Protein AF-A0A3P6P5M2-F1 (afdb_monomer)

Radius of gyration: 40.42 Å; Cα contacts (8 Å, |Δi|>4): 11; chains: 1; bounding box: 74×30×105 Å

Solvent-accessible surface area (backbone atoms only — not comparable to full-atom values): 8238 Å² total; per-residue (Å²): 134,90,78,70,54,73,68,55,48,56,56,60,32,68,82,35,61,68,60,42,52,50,52,52,52,51,52,51,53,51,32,50,75,68,72,70,53,69,88,82,59,78,77,87,68,77,50,72,65,59,51,49,51,52,49,51,53,51,51,51,53,53,50,56,51,50,56,54,49,50,56,64,76,46,72,49,69,66,57,57,50,51,50,54,51,49,54,52,53,49,52,54,50,51,54,53,51,52,53,49,50,53,51,49,52,56,49,49,60,71,65,57,63,88,72,75,88,73,90,77,72,94,77,88,80,79,88,75,89,78,78,87,134

Organism: Anisakis simplex (NCBI:txid6269)

Structure (mmCIF, N/CA/C/O backbone):
data_AF-A0A3P6P5M2-F1
#
_entry.id   AF-A0A3P6P5M2-F1
#
loop_
_atom_site.group_PDB
_atom_site.id
_atom_site.type_symbol
_atom_site.label_atom_id
_atom_site.label_alt_id
_atom_site.label_comp_id
_atom_site.label_asym_id
_atom_site.label_entity_id
_atom_site.label_seq_id
_atom_site.pdbx_PDB_ins_code
_atom_site.Cartn_x
_atom_site.Cartn_y
_atom_site.Cartn_z
_atom_site.occupancy
_atom_site.B_iso_or_equiv
_atom_site.auth_seq_id
_atom_site.auth_comp_id
_atom_site.auth_asym_id
_atom_site.auth_atom_id
_atom_site.pdbx_PDB_model_num
ATOM 1 N N . MET A 1 1 ? 38.020 -8.405 -30.432 1.00 51.94 1 MET A N 1
ATOM 2 C CA . MET A 1 1 ? 36.994 -7.345 -30.515 1.00 51.94 1 MET A CA 1
ATOM 3 C C . MET A 1 1 ? 35.652 -8.055 -30.515 1.00 51.94 1 MET A C 1
ATOM 5 O O . MET A 1 1 ? 35.415 -8.836 -31.427 1.00 51.94 1 MET A O 1
ATOM 9 N N . PHE A 1 2 ? 34.853 -7.924 -29.456 1.00 57.53 2 PHE A N 1
ATOM 10 C CA . PHE A 1 2 ? 33.538 -8.568 -29.399 1.00 57.53 2 PHE A CA 1
ATOM 11 C C . PHE A 1 2 ? 32.552 -7.664 -30.134 1.00 57.53 2 PHE A C 1
ATOM 13 O O . PHE A 1 2 ? 32.250 -6.570 -29.666 1.00 57.53 2 PHE A O 1
ATOM 20 N N . VAL A 1 3 ? 32.136 -8.077 -31.327 1.00 72.38 3 VAL A N 1
ATOM 21 C CA . VAL A 1 3 ? 31.134 -7.358 -32.115 1.00 72.38 3 VAL A CA 1
ATOM 22 C C . VAL A 1 3 ? 29.795 -8.013 -31.810 1.00 72.38 3 VAL A C 1
ATOM 24 O O . VAL A 1 3 ? 29.586 -9.175 -32.145 1.00 72.38 3 VAL A O 1
ATOM 27 N N . LEU A 1 4 ? 28.914 -7.287 -31.127 1.00 71.06 4 LEU A N 1
ATOM 28 C CA . LEU A 1 4 ? 27.523 -7.696 -30.969 1.00 71.06 4 LEU A CA 1
ATOM 29 C C . LEU A 1 4 ? 26.812 -7.519 -32.312 1.00 71.06 4 LEU A C 1
ATOM 31 O O . LEU A 1 4 ? 27.029 -6.524 -33.009 1.00 71.06 4 LEU A O 1
ATOM 35 N N . ASN A 1 5 ? 25.946 -8.463 -32.672 1.00 84.94 5 ASN A N 1
ATOM 36 C CA . ASN A 1 5 ? 25.021 -8.262 -33.781 1.00 84.94 5 ASN A CA 1
ATOM 37 C C . ASN A 1 5 ? 24.118 -7.051 -33.467 1.00 84.94 5 ASN A C 1
ATOM 39 O O . ASN A 1 5 ? 23.831 -6.770 -32.304 1.00 84.94 5 ASN A O 1
ATOM 43 N N . LYS A 1 6 ? 23.636 -6.341 -34.494 1.00 84.06 6 LYS A N 1
ATOM 44 C CA . LYS A 1 6 ? 22.732 -5.184 -34.365 1.00 84.06 6 LYS A CA 1
ATOM 45 C C . LYS A 1 6 ? 21.583 -5.467 -33.389 1.00 84.06 6 LYS A C 1
ATOM 47 O O . LYS A 1 6 ? 21.285 -4.635 -32.539 1.00 84.06 6 LYS A O 1
ATOM 52 N N . ASN A 1 7 ? 20.963 -6.641 -33.490 1.00 84.94 7 ASN A N 1
ATOM 53 C CA . ASN A 1 7 ? 19.837 -7.028 -32.635 1.00 84.94 7 ASN A CA 1
ATOM 54 C C . ASN A 1 7 ? 20.254 -7.255 -31.173 1.00 84.94 7 ASN A C 1
ATOM 56 O O . ASN A 1 7 ? 19.530 -6.857 -30.260 1.00 84.94 7 ASN A O 1
ATOM 60 N N . ASP A 1 8 ? 21.434 -7.832 -30.951 1.00 87.75 8 ASP A N 1
ATOM 61 C CA . ASP A 1 8 ? 21.968 -8.087 -29.610 1.00 87.75 8 ASP A CA 1
ATOM 62 C C . ASP A 1 8 ? 22.365 -6.774 -28.924 1.00 87.75 8 ASP A C 1
ATOM 64 O O . ASP A 1 8 ? 22.101 -6.587 -27.738 1.00 87.75 8 ASP A O 1
ATOM 68 N N . LEU A 1 9 ? 22.909 -5.818 -29.687 1.00 87.81 9 LEU A N 1
ATOM 69 C CA . LEU A 1 9 ? 23.186 -4.463 -29.209 1.00 87.81 9 LEU A CA 1
ATOM 70 C C . LEU A 1 9 ? 21.900 -3.757 -28.761 1.00 87.81 9 LEU A C 1
ATOM 72 O O . LEU A 1 9 ? 21.846 -3.217 -27.659 1.00 87.81 9 LEU A O 1
ATOM 76 N N . TRP A 1 10 ? 20.851 -3.772 -29.590 1.00 85.81 10 TRP A N 1
ATOM 77 C CA . TRP A 1 10 ? 19.573 -3.151 -29.228 1.00 85.81 10 TRP A CA 1
ATOM 78 C C . TRP A 1 10 ? 18.905 -3.828 -28.035 1.00 85.81 10 TRP A C 1
ATOM 80 O O . TRP A 1 10 ? 18.274 -3.139 -27.238 1.00 85.81 10 TRP A O 1
ATOM 90 N N . SER A 1 11 ? 19.071 -5.143 -27.894 1.00 84.25 11 SER A N 1
ATOM 91 C CA . SER A 1 11 ? 18.557 -5.897 -26.750 1.00 84.25 11 SER A CA 1
ATOM 92 C C . SER A 1 11 ? 19.288 -5.523 -25.460 1.00 84.25 11 SER A C 1
ATOM 94 O O . SER A 1 11 ? 18.630 -5.198 -24.478 1.00 84.25 11 SER A O 1
ATOM 96 N N . ALA A 1 12 ? 20.622 -5.447 -25.479 1.00 87.31 12 ALA A N 1
ATOM 97 C CA . ALA A 1 12 ? 21.410 -4.998 -24.329 1.00 87.31 12 ALA A CA 1
ATOM 98 C C . ALA A 1 12 ? 21.099 -3.540 -23.936 1.00 87.31 12 ALA A C 1
ATOM 100 O O . ALA A 1 12 ? 21.050 -3.194 -22.760 1.00 87.31 12 ALA A O 1
ATOM 101 N N . LEU A 1 13 ? 20.829 -2.671 -24.915 1.00 86.31 13 LEU A N 1
ATOM 102 C CA . LEU A 1 13 ? 20.473 -1.270 -24.669 1.00 86.31 13 LEU A CA 1
ATOM 103 C C . LEU A 1 13 ? 19.063 -1.069 -24.092 1.00 86.31 13 LEU A C 1
ATOM 105 O O . LEU A 1 13 ? 18.775 0.038 -23.634 1.00 86.31 13 LEU A O 1
ATOM 109 N N . LYS A 1 14 ? 18.192 -2.094 -24.072 1.00 85.12 14 LYS A N 1
ATOM 110 C CA . LYS A 1 14 ? 16.908 -2.022 -23.346 1.00 85.12 14 LYS A CA 1
ATOM 111 C C . LYS A 1 14 ? 17.120 -1.876 -21.837 1.00 85.12 14 LYS A C 1
ATOM 113 O O . LYS A 1 14 ? 16.347 -1.186 -21.183 1.00 85.12 14 LYS A O 1
ATOM 118 N N . GLU A 1 15 ? 18.187 -2.466 -21.301 1.00 86.88 15 GLU A N 1
ATOM 119 C CA . GLU A 1 15 ? 18.525 -2.413 -19.872 1.00 86.88 15 GLU A CA 1
ATOM 120 C C . GLU A 1 15 ? 19.214 -1.095 -19.469 1.00 86.88 15 GLU A C 1
ATOM 122 O O . GLU A 1 15 ? 19.255 -0.745 -18.291 1.00 86.88 15 GLU A O 1
ATOM 127 N N . TYR A 1 16 ? 19.712 -0.325 -20.446 1.00 89.81 16 TYR A N 1
ATOM 128 C CA . TYR A 1 16 ? 20.457 0.921 -20.233 1.00 89.81 16 TYR A CA 1
ATOM 129 C C . TYR A 1 16 ? 19.894 2.066 -21.095 1.00 89.81 16 TYR A C 1
ATOM 131 O O . TYR A 1 16 ? 20.507 2.462 -22.095 1.00 89.81 16 TYR A O 1
ATOM 139 N N . PRO A 1 17 ? 18.742 2.650 -20.716 1.00 83.12 17 PRO A N 1
ATOM 140 C CA . PRO A 1 17 ? 18.050 3.653 -21.527 1.00 83.12 17 PRO A CA 1
ATOM 141 C C . PRO A 1 17 ? 18.885 4.918 -21.768 1.00 83.12 17 PRO A C 1
ATOM 143 O O . PRO A 1 17 ? 18.791 5.526 -22.834 1.00 83.12 17 PRO A O 1
ATOM 146 N N . ASP A 1 18 ? 19.744 5.307 -20.827 1.00 85.75 18 ASP A N 1
ATOM 147 C CA . ASP A 1 18 ? 20.599 6.487 -20.993 1.00 85.75 18 ASP A CA 1
ATOM 148 C C . ASP A 1 18 ? 21.765 6.234 -21.957 1.00 85.75 18 ASP A C 1
ATOM 150 O O . ASP A 1 18 ? 22.092 7.097 -22.774 1.00 85.75 18 ASP A O 1
ATOM 154 N N . ALA A 1 19 ? 22.326 5.020 -21.956 1.00 91.31 19 ALA A N 1
ATOM 155 C CA . ALA A 1 19 ? 23.311 4.608 -22.955 1.00 91.31 19 ALA A CA 1
ATOM 156 C C . ALA A 1 19 ? 22.684 4.546 -24.358 1.00 91.31 19 ALA A C 1
ATOM 158 O O . ALA A 1 19 ? 23.303 4.979 -25.332 1.00 91.31 19 ALA A O 1
ATOM 159 N N . ARG A 1 20 ? 21.427 4.088 -24.459 1.00 86.94 20 ARG A N 1
ATOM 160 C CA . ARG A 1 20 ? 20.647 4.080 -25.707 1.00 86.94 20 ARG A CA 1
ATOM 161 C C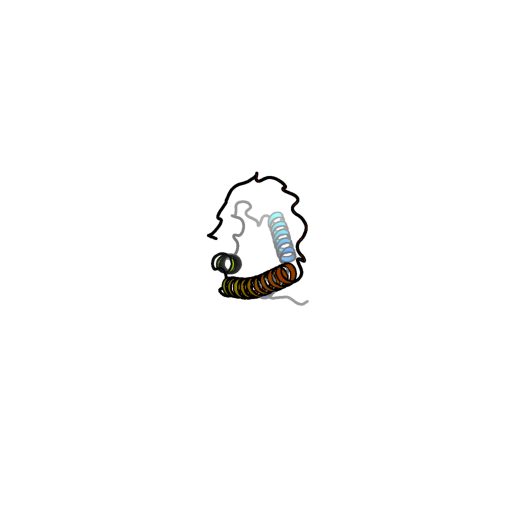 . ARG A 1 20 ? 20.479 5.492 -26.270 1.00 86.94 20 ARG A C 1
ATOM 163 O O . ARG A 1 20 ? 20.777 5.720 -27.442 1.00 86.94 20 ARG A O 1
ATOM 170 N N . LYS A 1 21 ? 20.070 6.452 -25.431 1.00 86.12 21 LYS A N 1
ATOM 171 C CA . LYS A 1 21 ? 19.937 7.870 -25.813 1.00 86.12 21 LYS A CA 1
ATOM 172 C C . LYS A 1 21 ? 21.262 8.451 -26.299 1.00 86.12 21 LYS A C 1
ATOM 174 O O . LYS A 1 21 ? 21.295 9.113 -27.334 1.00 86.12 21 LYS A O 1
ATOM 179 N N . LEU A 1 22 ? 22.354 8.186 -25.579 1.00 90.12 22 LEU A N 1
ATOM 180 C CA . LEU A 1 22 ? 23.677 8.695 -25.936 1.00 90.12 22 LEU A CA 1
ATOM 181 C C . LEU A 1 22 ? 24.169 8.126 -27.274 1.00 90.12 22 LEU A C 1
ATOM 183 O O . LEU A 1 22 ? 24.705 8.872 -28.093 1.00 90.12 22 LEU A O 1
ATOM 187 N N . LEU A 1 23 ? 23.953 6.830 -27.516 1.00 90.12 23 LEU A N 1
ATOM 188 C CA . LEU A 1 23 ? 24.309 6.178 -28.774 1.00 90.12 23 LEU A CA 1
ATOM 189 C C . LEU A 1 23 ? 23.544 6.784 -29.957 1.00 90.12 23 LEU A C 1
ATOM 191 O O . LEU A 1 23 ? 24.156 7.118 -30.970 1.00 90.12 23 LEU A O 1
ATOM 195 N N . ILE A 1 24 ? 22.229 6.976 -29.815 1.00 87.12 24 ILE A N 1
ATOM 196 C CA . ILE A 1 24 ? 21.391 7.603 -30.848 1.00 87.12 24 ILE A CA 1
ATOM 197 C C . ILE A 1 24 ? 21.842 9.047 -31.097 1.00 87.12 24 ILE A C 1
ATOM 199 O O . ILE A 1 24 ? 22.007 9.448 -32.247 1.00 87.12 24 ILE A O 1
ATOM 203 N N . ALA A 1 25 ? 22.110 9.820 -30.040 1.00 88.00 25 ALA A N 1
ATOM 204 C CA . ALA A 1 25 ? 22.586 11.196 -30.160 1.00 88.00 25 ALA A CA 1
ATOM 205 C C . ALA A 1 25 ? 23.929 11.281 -30.903 1.00 88.00 25 ALA A C 1
ATOM 207 O O . ALA A 1 25 ? 24.095 12.122 -31.786 1.00 88.00 25 ALA A O 1
ATOM 208 N N . LYS A 1 26 ? 24.869 10.380 -30.593 1.00 90.38 26 LYS A N 1
ATOM 209 C CA . LYS A 1 26 ? 26.166 10.300 -31.278 1.00 90.38 26 LYS A CA 1
ATOM 210 C C . LYS A 1 26 ? 26.031 9.848 -32.730 1.00 90.38 26 LYS A C 1
ATOM 212 O O . LYS A 1 26 ? 26.674 10.435 -33.594 1.00 90.38 26 LYS A O 1
ATOM 217 N N . GLY A 1 27 ? 25.168 8.873 -33.013 1.00 88.00 27 GLY A N 1
ATOM 218 C CA . GLY A 1 27 ? 24.854 8.454 -34.381 1.00 88.00 27 GLY A CA 1
ATOM 219 C C . GLY A 1 27 ? 24.277 9.599 -35.217 1.00 88.00 27 GLY A C 1
ATOM 220 O O . GLY A 1 27 ? 24.759 9.858 -36.317 1.00 88.00 27 GLY A O 1
ATOM 221 N N . ARG A 1 28 ? 23.320 10.353 -34.659 1.00 86.50 28 ARG A N 1
ATOM 222 C CA . ARG A 1 28 ? 22.758 11.557 -35.294 1.00 86.50 28 ARG A CA 1
ATOM 223 C C . ARG A 1 28 ? 23.819 12.635 -35.531 1.00 86.50 28 ARG A C 1
ATOM 225 O O . ARG A 1 28 ? 23.825 13.252 -36.588 1.00 86.50 28 ARG A O 1
ATOM 232 N N . GLU A 1 29 ? 24.725 12.854 -34.577 1.00 88.69 29 GLU A N 1
ATOM 233 C CA . GLU A 1 29 ? 25.823 13.822 -34.715 1.00 88.69 29 GLU A CA 1
ATOM 234 C C . GLU A 1 29 ? 26.758 13.476 -35.885 1.00 88.69 29 GLU A C 1
ATOM 236 O O . GLU A 1 29 ? 27.139 14.368 -36.641 1.00 88.69 29 GLU A O 1
ATOM 241 N N . ILE A 1 30 ? 27.111 12.197 -36.048 1.00 90.38 30 ILE A N 1
ATOM 242 C CA . ILE A 1 30 ? 27.966 11.721 -37.147 1.00 90.38 30 ILE A CA 1
ATOM 243 C C . ILE A 1 30 ? 27.253 11.908 -38.489 1.00 90.38 30 ILE A C 1
ATOM 245 O O . ILE A 1 30 ? 27.785 12.559 -39.382 1.00 90.38 30 ILE A O 1
ATOM 249 N N . LEU A 1 31 ? 26.014 11.426 -38.597 1.00 87.19 31 LEU A N 1
ATOM 250 C CA . LEU A 1 31 ? 25.226 11.528 -39.827 1.00 87.19 31 LEU A CA 1
ATOM 251 C C . LEU A 1 31 ? 24.964 12.983 -40.241 1.00 87.19 31 LEU A C 1
ATOM 253 O O . LEU A 1 31 ? 24.965 13.290 -41.431 1.00 87.19 31 LEU A O 1
ATOM 257 N N . ARG A 1 32 ? 24.791 13.893 -39.274 1.00 88.00 32 ARG A N 1
ATOM 258 C CA . ARG A 1 32 ? 24.687 15.334 -39.536 1.00 88.00 32 ARG A CA 1
ATOM 259 C C . ARG A 1 32 ? 25.981 15.906 -40.111 1.00 88.00 32 ARG A C 1
ATOM 261 O O . ARG A 1 32 ? 25.923 16.684 -41.054 1.00 88.00 32 ARG A O 1
ATOM 268 N N . LYS A 1 33 ? 27.142 15.539 -39.555 1.00 88.94 33 LYS A N 1
ATOM 269 C CA . LYS A 1 33 ? 28.451 16.005 -40.054 1.00 88.94 33 LYS A CA 1
ATOM 270 C C . LYS A 1 33 ? 28.727 15.528 -41.478 1.00 88.94 33 LYS A C 1
ATOM 272 O O . LYS A 1 33 ? 29.302 16.279 -42.257 1.00 88.94 33 LYS A O 1
ATOM 277 N N . ASP A 1 34 ? 28.266 14.329 -41.812 1.00 91.00 34 ASP A N 1
ATOM 278 C CA . ASP A 1 34 ? 28.436 13.734 -43.138 1.00 91.00 34 ASP A CA 1
ATOM 279 C C . ASP A 1 34 ? 27.359 14.187 -44.151 1.00 91.00 34 ASP A C 1
ATOM 281 O O . ASP A 1 34 ? 27.342 13.699 -45.279 1.00 91.00 34 ASP A O 1
ATOM 285 N N . ASN A 1 35 ? 26.462 15.120 -43.784 1.00 82.06 35 ASN A N 1
ATOM 286 C CA . ASN A 1 35 ? 25.298 15.551 -44.582 1.00 82.06 35 ASN A CA 1
ATOM 287 C C . ASN A 1 35 ? 24.378 14.391 -45.026 1.00 82.06 35 ASN A C 1
ATOM 289 O O . ASN A 1 35 ? 23.742 14.449 -46.076 1.00 82.06 35 ASN A O 1
ATOM 293 N N . LEU A 1 36 ? 24.296 13.333 -44.216 1.00 86.25 36 LEU A N 1
ATOM 294 C CA . LEU A 1 36 ? 23.473 12.140 -44.451 1.00 86.25 36 LEU A CA 1
ATOM 295 C C . LEU A 1 36 ? 22.180 12.129 -43.619 1.00 86.25 36 LEU A C 1
ATOM 297 O O . LEU A 1 36 ? 21.451 11.137 -43.633 1.00 86.25 36 LEU A O 1
ATOM 301 N N . LEU A 1 37 ? 21.903 13.199 -42.869 1.00 80.44 37 LEU A N 1
ATOM 302 C CA . LEU A 1 37 ? 20.709 13.325 -42.039 1.00 80.44 37 LEU A CA 1
ATOM 303 C C . LEU A 1 37 ? 19.690 14.263 -42.700 1.00 80.44 37 LEU A C 1
ATOM 305 O O . LEU A 1 37 ? 20.010 15.410 -43.005 1.00 80.44 37 LEU A O 1
ATOM 309 N N . ASP A 1 38 ? 18.457 13.792 -42.880 1.00 81.00 38 ASP A N 1
ATOM 310 C CA . ASP A 1 38 ? 17.327 14.654 -43.232 1.00 81.00 38 ASP A CA 1
ATOM 311 C C . ASP A 1 38 ? 16.736 15.251 -41.950 1.00 81.00 38 ASP A C 1
ATOM 313 O O . ASP A 1 38 ? 16.025 14.581 -41.202 1.00 81.00 38 ASP A O 1
ATOM 317 N N . GLU A 1 39 ? 17.055 16.516 -41.675 1.00 77.38 39 GLU A N 1
ATOM 318 C CA . GLU A 1 39 ? 16.594 17.234 -40.478 1.00 77.38 39 GLU A CA 1
ATOM 319 C C . GLU A 1 39 ? 15.076 17.524 -40.496 1.00 77.38 39 GLU A C 1
ATOM 321 O O . GLU A 1 39 ? 14.533 17.969 -39.487 1.00 77.38 39 GLU A O 1
ATOM 326 N N . ASN A 1 40 ? 14.376 17.265 -41.611 1.00 72.50 40 ASN A N 1
ATOM 327 C CA . ASN A 1 40 ? 12.915 17.372 -41.699 1.00 72.50 40 ASN A CA 1
ATOM 328 C C . ASN A 1 40 ? 12.204 16.023 -41.501 1.00 72.50 40 ASN A C 1
ATOM 330 O O . ASN A 1 40 ? 10.972 15.967 -41.550 1.00 72.50 40 ASN A O 1
ATOM 334 N N . ALA A 1 41 ? 12.952 14.935 -41.293 1.00 67.50 41 ALA A N 1
ATOM 335 C CA . ALA A 1 41 ? 12.363 13.640 -40.998 1.00 67.50 41 ALA A CA 1
ATOM 336 C C . ALA A 1 41 ? 11.652 13.683 -39.630 1.00 67.50 41 ALA A C 1
ATOM 338 O O . ALA A 1 41 ? 12.206 14.216 -38.664 1.00 67.50 41 ALA A O 1
ATOM 339 N N . PRO A 1 42 ? 10.433 13.124 -39.511 1.00 63.41 42 PRO A N 1
ATOM 340 C CA . PRO A 1 42 ? 9.745 13.050 -38.228 1.00 63.41 42 PRO A CA 1
ATOM 341 C C . PRO A 1 42 ? 10.604 12.283 -37.216 1.00 63.41 42 PRO A C 1
ATOM 343 O O . PRO A 1 42 ? 11.218 11.271 -37.561 1.00 63.41 42 PRO A O 1
ATOM 346 N N . GLU A 1 43 ? 10.648 12.762 -35.968 1.00 65.56 43 GLU A N 1
ATOM 347 C CA . GLU A 1 43 ? 11.359 12.064 -34.896 1.00 65.56 43 GLU A CA 1
ATOM 348 C C . GLU A 1 43 ? 10.894 10.605 -34.816 1.00 65.56 43 GLU A C 1
ATOM 350 O O . GLU A 1 43 ? 9.697 10.324 -34.928 1.00 65.56 43 GLU A O 1
ATOM 355 N N . GLU A 1 44 ? 11.848 9.680 -34.643 1.00 64.94 44 GLU A N 1
ATOM 356 C CA . GLU A 1 44 ? 11.565 8.254 -34.468 1.00 64.94 44 GLU A CA 1
ATOM 357 C C . GLU A 1 44 ? 10.496 8.069 -33.392 1.00 64.94 44 GLU A C 1
ATOM 359 O O . GLU A 1 44 ? 10.728 8.270 -32.198 1.00 64.94 44 GLU A O 1
ATOM 364 N N . GLN A 1 45 ? 9.305 7.688 -33.843 1.00 61.28 45 GLN A N 1
ATOM 365 C CA . GLN A 1 45 ? 8.218 7.310 -32.965 1.00 61.28 45 GLN A CA 1
ATOM 366 C C . GLN A 1 45 ? 8.640 6.043 -32.226 1.00 61.28 45 GLN A C 1
ATOM 368 O O . GLN A 1 45 ? 9.282 5.157 -32.798 1.00 61.28 45 GLN A O 1
ATOM 373 N N . MET A 1 46 ? 8.287 5.965 -30.944 1.00 66.94 46 MET A N 1
ATOM 374 C CA . MET A 1 46 ? 8.486 4.758 -30.148 1.00 66.94 46 MET A CA 1
ATOM 375 C C . MET A 1 46 ? 7.991 3.538 -30.929 1.00 66.94 46 MET A C 1
ATOM 377 O O . MET A 1 46 ? 6.914 3.579 -31.527 1.00 66.94 46 MET A O 1
ATOM 381 N N . SER A 1 47 ? 8.774 2.455 -30.932 1.00 77.50 47 SER A N 1
ATOM 382 C CA . SER A 1 47 ? 8.356 1.214 -31.590 1.00 77.50 47 SER A CA 1
ATOM 383 C C . SER A 1 47 ? 6.991 0.780 -31.051 1.00 77.50 47 SER A C 1
ATOM 385 O O . SER A 1 47 ? 6.729 0.921 -29.854 1.00 77.50 47 SER A O 1
ATOM 387 N N . ALA A 1 48 ? 6.144 0.202 -31.906 1.00 76.81 48 ALA A N 1
ATOM 388 C CA . ALA A 1 48 ? 4.843 -0.342 -31.510 1.00 76.81 48 ALA A CA 1
ATOM 389 C C . ALA A 1 48 ? 4.949 -1.283 -30.292 1.00 76.81 48 ALA A C 1
ATOM 391 O O . ALA A 1 48 ? 4.056 -1.323 -29.450 1.00 76.81 48 ALA A O 1
ATOM 392 N N . GLU A 1 49 ? 6.075 -1.982 -30.169 1.00 80.75 49 GLU A N 1
ATOM 393 C CA . GLU A 1 49 ? 6.392 -2.880 -29.059 1.00 80.75 49 GLU A CA 1
ATOM 394 C C . GLU A 1 49 ? 6.655 -2.134 -27.741 1.00 80.75 49 GLU A C 1
ATOM 396 O O . GLU A 1 49 ? 6.161 -2.532 -26.691 1.00 80.75 49 GLU A O 1
ATOM 401 N N . GLU A 1 50 ? 7.355 -0.999 -27.799 1.00 81.88 50 GLU A N 1
ATOM 402 C CA . GLU A 1 50 ? 7.629 -0.141 -26.637 1.00 81.88 50 GLU A CA 1
ATOM 403 C C . GLU A 1 50 ? 6.354 0.592 -26.180 1.00 81.88 50 GLU A C 1
ATOM 405 O O . GLU A 1 50 ? 6.101 0.762 -24.987 1.00 81.88 50 GLU A O 1
ATOM 410 N N . ILE A 1 51 ? 5.496 0.969 -27.134 1.00 87.19 51 ILE A N 1
ATOM 411 C CA . ILE A 1 51 ? 4.164 1.522 -26.857 1.00 87.19 51 ILE A CA 1
ATOM 412 C C . ILE A 1 51 ? 3.279 0.470 -26.175 1.00 87.19 51 ILE A C 1
ATOM 414 O O . ILE A 1 51 ? 2.614 0.781 -25.185 1.00 87.19 51 ILE A O 1
ATOM 418 N N . ALA A 1 52 ? 3.278 -0.770 -26.674 1.00 87.38 52 ALA A N 1
ATOM 419 C CA . ALA A 1 52 ? 2.503 -1.865 -26.099 1.00 87.38 52 ALA A CA 1
ATOM 420 C C . ALA A 1 52 ? 2.948 -2.194 -24.666 1.00 87.38 52 ALA A C 1
ATOM 422 O O . ALA A 1 52 ? 2.102 -2.328 -23.780 1.00 87.38 52 ALA A O 1
ATOM 423 N N . GLU A 1 53 ? 4.257 -2.253 -24.416 1.00 89.31 53 GLU A N 1
ATOM 424 C CA . GLU A 1 53 ? 4.814 -2.492 -23.082 1.00 89.31 53 GLU A CA 1
ATOM 425 C C . GLU A 1 53 ? 4.429 -1.374 -22.099 1.00 89.31 53 GLU A C 1
ATOM 427 O O . GLU A 1 53 ? 3.933 -1.636 -21.000 1.00 89.31 53 GLU A O 1
ATOM 432 N N . ASN A 1 54 ? 4.554 -0.110 -22.513 1.00 88.81 54 ASN A N 1
ATOM 433 C CA . ASN A 1 54 ? 4.142 1.029 -21.693 1.00 88.81 54 ASN A CA 1
ATOM 434 C C . ASN A 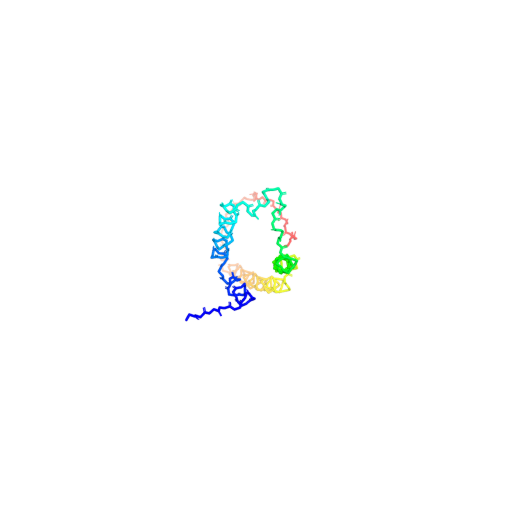1 54 ? 2.642 1.033 -21.399 1.00 88.81 54 ASN A C 1
ATOM 436 O O . ASN A 1 54 ? 2.226 1.313 -20.269 1.00 88.81 54 ASN A O 1
ATOM 440 N N . LEU A 1 55 ? 1.820 0.692 -22.393 1.00 93.38 55 LEU A N 1
ATOM 441 C CA . LEU A 1 55 ? 0.382 0.558 -22.211 1.00 93.38 55 LEU A CA 1
ATOM 442 C C . LEU A 1 55 ? 0.063 -0.562 -21.215 1.00 93.38 55 LEU A C 1
ATOM 444 O O . LEU A 1 55 ? -0.749 -0.363 -20.313 1.00 93.38 55 LEU A O 1
ATOM 448 N N . GLN A 1 56 ? 0.734 -1.707 -21.321 1.00 93.31 56 GLN A N 1
ATOM 449 C CA . GLN A 1 56 ? 0.549 -2.835 -20.413 1.00 93.31 56 GLN A CA 1
ATOM 450 C C . GLN A 1 56 ? 0.948 -2.485 -18.972 1.00 93.31 56 GLN A C 1
ATOM 452 O O . GLN A 1 56 ? 0.214 -2.799 -18.030 1.00 93.31 56 GLN A O 1
ATOM 457 N N . ASN A 1 57 ? 2.054 -1.761 -18.793 1.00 93.25 57 ASN A N 1
ATOM 458 C CA . ASN A 1 57 ? 2.485 -1.249 -17.492 1.00 93.25 57 ASN A CA 1
ATOM 459 C C . ASN A 1 57 ? 1.473 -0.250 -16.910 1.00 93.25 57 ASN A C 1
ATOM 461 O O . ASN A 1 57 ? 1.123 -0.320 -15.729 1.00 93.25 57 ASN A O 1
ATOM 465 N N . SER A 1 58 ? 0.941 0.645 -17.744 1.00 95.69 58 SER A N 1
ATOM 466 C CA . SER A 1 58 ? -0.108 1.588 -17.347 1.00 95.69 58 SER A CA 1
ATOM 467 C C . SER A 1 58 ? -1.391 0.868 -16.915 1.00 95.69 58 SER A C 1
ATOM 469 O O . SER A 1 58 ? -1.926 1.151 -15.839 1.00 95.69 58 SER A O 1
ATOM 471 N N . LEU A 1 59 ? -1.839 -0.128 -17.688 1.00 96.38 59 LEU A N 1
ATOM 472 C CA . LEU A 1 59 ? -3.001 -0.956 -17.356 1.00 96.38 59 LEU A CA 1
ATOM 473 C C . LEU A 1 59 ? -2.808 -1.699 -16.032 1.00 96.38 59 LEU A C 1
ATOM 475 O O . LEU A 1 59 ? -3.705 -1.688 -15.189 1.00 96.38 59 LEU A O 1
ATOM 479 N N . ARG A 1 60 ? -1.622 -2.271 -15.797 1.00 95.25 60 ARG A N 1
ATOM 480 C CA . ARG A 1 60 ? -1.286 -2.924 -14.525 1.00 95.25 60 ARG A CA 1
ATOM 481 C C . ARG A 1 60 ? -1.407 -1.958 -13.345 1.00 95.25 60 ARG A C 1
ATOM 483 O O . ARG A 1 60 ? -2.002 -2.304 -12.326 1.00 95.25 60 ARG A O 1
ATOM 490 N N . ASN A 1 61 ? -0.893 -0.739 -13.489 1.00 95.75 61 ASN A N 1
ATOM 491 C CA . ASN A 1 61 ? -0.978 0.287 -12.448 1.00 95.75 61 ASN A CA 1
ATOM 492 C C . ASN A 1 61 ? -2.429 0.700 -12.168 1.00 95.75 61 ASN A C 1
ATOM 494 O O . ASN A 1 61 ? -2.822 0.841 -11.008 1.00 95.75 61 ASN A O 1
ATOM 498 N N . VAL A 1 62 ? -3.237 0.874 -13.217 1.00 96.19 62 VAL A N 1
ATOM 499 C CA . VAL A 1 62 ? -4.673 1.162 -13.087 1.00 96.19 62 VAL A CA 1
ATOM 500 C C . VAL A 1 62 ? -5.388 0.024 -12.362 1.00 96.19 62 VAL A C 1
ATOM 502 O O . VAL A 1 62 ? -6.164 0.286 -11.444 1.00 96.19 62 VAL A O 1
ATOM 505 N N . GLN A 1 63 ? -5.089 -1.227 -12.707 1.00 94.69 63 GLN A N 1
ATOM 506 C CA . GLN A 1 63 ? -5.712 -2.392 -12.090 1.00 94.69 63 GLN A CA 1
ATOM 507 C C . GLN A 1 63 ? -5.390 -2.508 -10.596 1.00 94.69 63 GLN A C 1
ATOM 509 O O . GLN A 1 63 ? -6.293 -2.724 -9.792 1.00 94.69 63 GLN A O 1
ATOM 514 N N . ILE A 1 64 ? -4.134 -2.283 -10.198 1.00 92.75 64 ILE A N 1
ATOM 515 C CA . ILE A 1 64 ? -3.744 -2.269 -8.777 1.00 92.75 64 ILE A CA 1
ATOM 516 C C . ILE A 1 64 ? -4.512 -1.183 -8.012 1.00 92.75 64 ILE A C 1
ATOM 518 O O . ILE A 1 64 ? -5.020 -1.436 -6.917 1.00 92.75 64 ILE A O 1
ATOM 522 N N . ARG A 1 65 ? -4.641 0.021 -8.588 1.00 92.94 65 ARG A N 1
ATOM 523 C CA . ARG A 1 65 ? -5.415 1.108 -7.966 1.00 92.94 65 ARG A CA 1
ATOM 524 C C . ARG A 1 65 ? -6.893 0.755 -7.833 1.00 92.94 65 ARG A C 1
ATOM 526 O O . ARG A 1 65 ? -7.477 1.020 -6.786 1.00 92.94 65 ARG A O 1
ATOM 533 N N . PHE A 1 66 ? -7.481 0.138 -8.854 1.00 91.06 66 PHE A N 1
ATOM 534 C CA . PHE A 1 66 ? -8.875 -0.299 -8.821 1.00 91.06 66 PHE A CA 1
ATOM 535 C C . PHE A 1 66 ? -9.126 -1.320 -7.705 1.00 91.06 66 PHE A C 1
ATOM 537 O O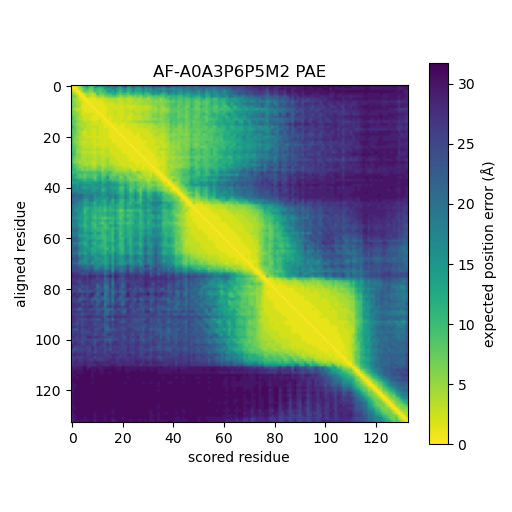 . PHE A 1 66 ? -10.072 -1.166 -6.937 1.00 91.06 66 PHE A O 1
ATOM 544 N N . GLU A 1 67 ? -8.240 -2.306 -7.549 1.00 86.50 67 GLU A N 1
ATOM 545 C CA . GLU A 1 67 ? -8.318 -3.273 -6.448 1.00 86.50 67 GLU A CA 1
ATOM 546 C C . GLU A 1 67 ? -8.197 -2.601 -5.072 1.00 86.50 67 GLU A C 1
ATOM 548 O O . GLU A 1 67 ? -8.926 -2.950 -4.143 1.00 86.50 67 GLU A O 1
ATOM 553 N N . GLY A 1 68 ? -7.327 -1.596 -4.935 1.00 83.38 68 GLY A N 1
ATOM 554 C CA . GLY A 1 68 ? -7.236 -0.781 -3.721 1.00 83.38 68 GLY A CA 1
ATOM 555 C C . GLY A 1 68 ? -8.548 -0.056 -3.401 1.00 83.38 68 GLY A C 1
ATOM 556 O O . GLY A 1 68 ? -9.051 -0.152 -2.284 1.00 83.38 68 GLY A O 1
ATOM 557 N N . VAL A 1 69 ? -9.145 0.606 -4.395 1.00 84.19 69 VAL A N 1
ATOM 558 C CA . VAL A 1 69 ? -10.430 1.315 -4.252 1.00 84.19 69 VAL A CA 1
ATOM 559 C C . VAL A 1 69 ? -11.572 0.351 -3.928 1.00 84.19 69 VAL A C 1
ATOM 561 O O . VAL A 1 69 ? -12.402 0.645 -3.072 1.00 84.19 69 VAL A O 1
ATOM 564 N N . LYS A 1 70 ? -11.601 -0.832 -4.545 1.00 79.81 70 LYS A N 1
ATOM 565 C CA . LYS A 1 70 ? -12.610 -1.862 -4.273 1.00 79.81 70 LYS A CA 1
ATOM 566 C C . LYS A 1 70 ? -12.584 -2.324 -2.815 1.00 79.81 70 LYS A C 1
ATOM 568 O O . LYS A 1 70 ? -13.642 -2.504 -2.225 1.00 79.81 70 LYS A O 1
ATOM 573 N N . ARG A 1 71 ? -11.397 -2.465 -2.214 1.00 76.19 71 ARG A N 1
ATOM 574 C CA . ARG A 1 71 ? -11.240 -2.801 -0.783 1.00 76.19 71 ARG A CA 1
ATOM 575 C C . ARG A 1 71 ? -11.722 -1.695 0.153 1.00 76.19 71 ARG A C 1
ATOM 577 O O . ARG A 1 71 ? -12.120 -1.991 1.271 1.00 76.19 71 ARG A O 1
ATOM 584 N N . ILE A 1 72 ? -11.657 -0.440 -0.289 1.00 76.19 72 ILE A N 1
ATOM 585 C CA . ILE A 1 72 ? -12.161 0.711 0.471 1.00 76.19 72 ILE A CA 1
ATOM 586 C C . ILE A 1 72 ? -13.690 0.780 0.365 1.00 76.19 72 ILE A C 1
ATOM 588 O O . ILE A 1 72 ? -14.368 0.982 1.367 1.00 76.19 72 ILE A O 1
ATOM 592 N N . ASN A 1 73 ? -14.228 0.583 -0.841 1.00 70.56 73 ASN A N 1
ATOM 593 C CA . ASN A 1 73 ? -15.655 0.743 -1.124 1.00 70.56 73 ASN A CA 1
ATOM 594 C C . ASN A 1 73 ? -16.509 -0.463 -0.717 1.00 70.56 73 ASN A C 1
ATOM 596 O O . ASN A 1 73 ? -17.700 -0.295 -0.481 1.00 70.56 73 ASN A O 1
ATOM 600 N N . ASN A 1 74 ? -15.919 -1.654 -0.609 1.00 69.94 74 ASN A N 1
ATOM 601 C CA . ASN A 1 74 ? -16.524 -2.770 0.107 1.00 69.94 74 ASN A CA 1
ATOM 602 C C . ASN A 1 74 ? -15.914 -2.813 1.510 1.00 69.94 74 ASN A C 1
ATOM 604 O O . ASN A 1 74 ? -14.856 -3.432 1.664 1.00 69.94 74 ASN A O 1
ATOM 608 N N . PRO A 1 75 ? -16.530 -2.178 2.530 1.00 63.53 75 PRO A N 1
ATOM 609 C CA . PRO A 1 75 ? -16.144 -2.410 3.914 1.00 63.53 75 PRO A CA 1
ATOM 610 C C . PRO A 1 75 ? -16.132 -3.918 4.149 1.00 63.53 75 PRO A C 1
ATOM 612 O O . PRO A 1 75 ? -17.165 -4.575 4.082 1.00 63.53 75 PRO A O 1
ATOM 615 N N . SER A 1 76 ? -14.924 -4.454 4.330 1.00 68.81 76 SER A N 1
ATOM 616 C CA . SER A 1 76 ? -14.688 -5.879 4.528 1.00 68.81 76 SER A CA 1
ATOM 617 C C . SER A 1 76 ? -15.630 -6.396 5.613 1.00 68.81 76 SER A C 1
ATOM 619 O O . SER A 1 76 ? -15.771 -5.738 6.648 1.00 68.81 76 SER A O 1
ATOM 621 N N . ASP A 1 77 ? -16.227 -7.573 5.411 1.00 68.25 77 ASP A N 1
ATOM 622 C CA . ASP A 1 77 ? -17.044 -8.278 6.415 1.00 68.25 77 ASP A CA 1
ATOM 623 C C . ASP A 1 77 ? -16.350 -8.320 7.788 1.00 68.25 77 ASP A C 1
ATOM 625 O O . ASP A 1 77 ? -16.979 -8.290 8.839 1.00 68.25 77 ASP A O 1
ATOM 629 N N . ASP A 1 78 ? -15.021 -8.289 7.775 1.00 77.88 78 ASP A N 1
ATOM 630 C CA . ASP A 1 78 ? -14.121 -8.181 8.913 1.00 77.88 78 ASP A CA 1
ATOM 631 C C . ASP A 1 78 ? -14.326 -6.911 9.780 1.00 77.88 78 ASP A C 1
ATOM 633 O O . ASP A 1 78 ? -14.250 -6.980 11.008 1.00 77.88 78 ASP A O 1
ATOM 637 N N . HIS A 1 79 ? -14.636 -5.744 9.197 1.00 81.69 79 HIS A N 1
ATOM 638 C CA . HIS A 1 79 ? -14.961 -4.537 9.975 1.00 81.69 79 HIS A CA 1
ATOM 639 C C . HIS A 1 79 ? -16.337 -4.651 10.635 1.00 81.69 79 HIS A C 1
ATOM 641 O O . HIS A 1 79 ? -16.459 -4.378 11.830 1.00 81.69 79 HIS A O 1
ATOM 647 N N . PHE A 1 80 ? -17.349 -5.114 9.898 1.00 84.56 80 PHE A N 1
ATOM 648 C CA . PHE A 1 80 ? -18.672 -5.372 10.468 1.00 84.56 80 PHE A CA 1
ATOM 649 C C . PHE A 1 80 ? -18.612 -6.430 11.574 1.00 84.56 80 PHE A C 1
ATOM 651 O O . PHE A 1 80 ? -19.206 -6.242 12.633 1.00 84.56 80 PHE A O 1
ATOM 658 N N . TYR A 1 81 ? -17.825 -7.490 11.385 1.00 86.19 81 TYR A N 1
ATOM 659 C CA . TYR A 1 81 ? -17.591 -8.524 12.388 1.00 86.19 81 TYR A CA 1
ATOM 660 C C . TYR A 1 81 ? -16.905 -7.972 13.646 1.00 86.19 81 TYR A C 1
ATOM 662 O O . TYR A 1 81 ? -17.352 -8.240 14.764 1.00 86.19 81 TYR A O 1
ATOM 670 N N . ARG A 1 82 ? -15.858 -7.147 13.489 1.00 90.81 82 ARG A N 1
ATOM 671 C CA . ARG A 1 82 ? -15.219 -6.449 14.618 1.00 90.81 82 ARG A CA 1
ATOM 672 C C . ARG A 1 82 ? -16.198 -5.551 15.367 1.00 90.81 82 ARG A C 1
ATOM 674 O O . ARG A 1 82 ? -16.200 -5.568 16.595 1.00 90.81 82 ARG A O 1
ATOM 681 N N . MET A 1 83 ? -17.031 -4.801 14.647 1.00 91.88 83 MET A N 1
ATOM 682 C CA . MET A 1 83 ? -18.027 -3.922 15.256 1.00 91.88 83 MET A CA 1
ATOM 683 C C . MET A 1 83 ? -19.092 -4.722 16.013 1.00 91.88 83 MET A C 1
ATOM 685 O O . MET A 1 83 ? -19.378 -4.423 17.168 1.00 91.88 83 MET A O 1
ATOM 689 N N . ALA A 1 84 ? -19.621 -5.793 15.418 1.00 94.06 84 ALA A N 1
ATOM 690 C CA . ALA A 1 84 ? -20.585 -6.675 16.072 1.00 94.06 84 ALA A CA 1
ATOM 691 C C . ALA A 1 84 ? -20.015 -7.290 17.362 1.00 94.06 84 ALA A C 1
ATOM 693 O O . ALA A 1 84 ? -20.678 -7.300 18.401 1.00 94.06 84 ALA A O 1
ATOM 694 N N . ARG A 1 85 ? -18.754 -7.741 17.326 1.00 95.44 85 ARG A N 1
ATOM 695 C CA . ARG A 1 85 ? -18.047 -8.232 18.514 1.00 95.44 85 ARG A CA 1
ATOM 696 C C . ARG A 1 85 ? -17.904 -7.148 19.584 1.00 95.44 85 ARG A C 1
ATOM 698 O O . ARG A 1 85 ? -18.194 -7.413 20.748 1.00 95.44 85 ARG A O 1
ATOM 705 N N . PHE A 1 86 ? -17.502 -5.938 19.199 1.00 97.44 86 PHE A N 1
ATOM 706 C CA . PHE A 1 86 ? -17.378 -4.811 20.123 1.00 97.44 86 PHE A CA 1
ATOM 707 C C . PHE A 1 86 ? -18.714 -4.476 20.800 1.00 97.44 86 PHE A C 1
ATOM 709 O O . PHE A 1 86 ? -18.768 -4.357 22.021 1.00 97.44 86 PHE A O 1
ATOM 716 N N . VAL A 1 87 ? -19.810 -4.403 20.038 1.00 97.50 87 VAL A N 1
ATOM 717 C CA . VAL A 1 87 ? -21.158 -4.151 20.577 1.00 97.50 87 VAL A CA 1
ATOM 718 C C . VAL A 1 87 ? -21.572 -5.235 21.577 1.00 97.50 87 VAL A C 1
ATOM 720 O O . VAL A 1 87 ? -22.127 -4.921 22.635 1.00 97.50 87 VAL A O 1
ATOM 723 N N . ALA A 1 88 ? -21.265 -6.505 21.297 1.00 97.88 88 ALA A N 1
ATOM 724 C CA . ALA A 1 88 ? -21.545 -7.608 22.213 1.00 97.88 88 ALA A CA 1
ATOM 725 C C . ALA A 1 88 ? -20.742 -7.495 23.526 1.00 97.88 88 ALA A C 1
ATOM 727 O O . ALA A 1 88 ? -21.303 -7.637 24.619 1.00 97.88 88 ALA A O 1
ATOM 728 N N . GLU A 1 89 ? -19.443 -7.196 23.440 1.00 97.94 89 GLU A N 1
ATOM 729 C CA . GLU A 1 89 ? -18.564 -7.002 24.603 1.00 97.94 89 GLU A CA 1
ATOM 730 C C . GLU A 1 89 ? -18.982 -5.777 25.437 1.00 97.94 89 GLU A C 1
ATOM 732 O O . GLU A 1 89 ? -19.064 -5.854 26.671 1.00 97.94 89 GLU A O 1
ATOM 737 N N . PHE A 1 90 ? -19.325 -4.670 24.774 1.00 98.50 90 PHE A N 1
ATOM 738 C CA . PHE A 1 90 ? -19.825 -3.453 25.406 1.00 98.50 90 PHE A CA 1
ATOM 739 C C . PHE A 1 90 ? -21.135 -3.710 26.154 1.00 98.50 90 PHE A C 1
ATOM 741 O O . PHE A 1 90 ? -21.245 -3.399 27.341 1.00 98.50 90 PHE A O 1
ATOM 748 N N . THR A 1 91 ? -22.104 -4.347 25.495 1.00 98.25 91 THR A N 1
ATOM 749 C CA . THR A 1 91 ? -23.409 -4.669 26.089 1.00 98.25 91 THR A CA 1
ATOM 750 C C . THR A 1 91 ? -23.250 -5.579 27.306 1.00 98.25 91 THR A C 1
ATOM 752 O O . THR A 1 91 ? -23.810 -5.300 28.365 1.00 98.25 91 THR A O 1
ATOM 755 N N . SER A 1 92 ? -22.411 -6.616 27.204 1.00 97.75 92 SER A N 1
ATOM 756 C CA . SER A 1 92 ? -22.092 -7.516 28.321 1.00 97.75 92 SER A CA 1
ATOM 757 C C . SER A 1 92 ? -21.504 -6.764 29.519 1.00 97.75 92 SER A C 1
ATOM 759 O O . SER A 1 92 ? -21.930 -6.962 30.662 1.00 97.75 92 SER A O 1
ATOM 761 N N . THR A 1 93 ? -20.553 -5.863 29.265 1.00 98.38 93 THR A N 1
ATOM 762 C CA . THR A 1 93 ? -19.898 -5.064 30.308 1.00 98.38 93 THR A CA 1
ATOM 763 C C . THR A 1 93 ? -20.876 -4.087 30.954 1.00 98.38 93 THR A C 1
ATOM 765 O O . THR A 1 93 ? -20.975 -4.052 32.182 1.00 98.38 93 THR A O 1
ATOM 768 N N . LYS A 1 94 ? -21.672 -3.373 30.148 1.00 98.31 94 LYS A N 1
ATOM 769 C CA . LYS A 1 94 ? -22.741 -2.481 30.615 1.00 98.31 94 LYS A CA 1
ATOM 770 C C . LYS A 1 94 ? -23.717 -3.225 31.525 1.00 98.31 94 LYS A C 1
ATOM 772 O O . LYS A 1 94 ? -23.958 -2.780 32.643 1.00 98.31 94 LYS A O 1
ATOM 777 N N . SER A 1 95 ? -24.218 -4.392 31.113 1.00 97.94 95 SER A N 1
ATOM 778 C CA . SER A 1 95 ? -25.145 -5.186 31.932 1.00 97.94 95 SER A CA 1
ATOM 779 C C . SER A 1 95 ? -24.531 -5.653 33.254 1.00 97.94 95 SER A C 1
ATOM 781 O O . SER A 1 95 ? -25.224 -5.696 34.267 1.00 97.94 95 SER A O 1
ATOM 783 N N . LYS A 1 96 ? -23.243 -6.022 33.278 1.00 98.44 96 LYS A N 1
ATOM 784 C CA . LYS A 1 96 ? -22.556 -6.413 34.523 1.00 98.44 96 LYS A CA 1
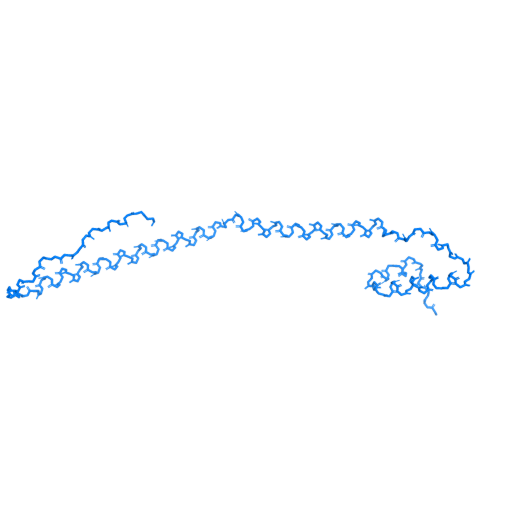ATOM 785 C C . LYS A 1 96 ? -22.393 -5.233 35.478 1.00 98.44 96 LYS A C 1
ATOM 787 O O . LYS A 1 96 ? -22.626 -5.395 36.673 1.00 98.44 96 LYS A O 1
ATOM 792 N N . LEU A 1 97 ? -22.009 -4.067 34.959 1.00 98.62 97 LEU A N 1
ATOM 793 C CA . LEU A 1 97 ? -21.860 -2.852 35.759 1.00 98.62 97 LEU A CA 1
ATOM 794 C C . LEU A 1 97 ? -23.201 -2.399 36.333 1.00 98.62 97 LEU A C 1
ATOM 796 O O . LEU A 1 97 ? -23.278 -2.169 37.534 1.00 98.62 97 LEU A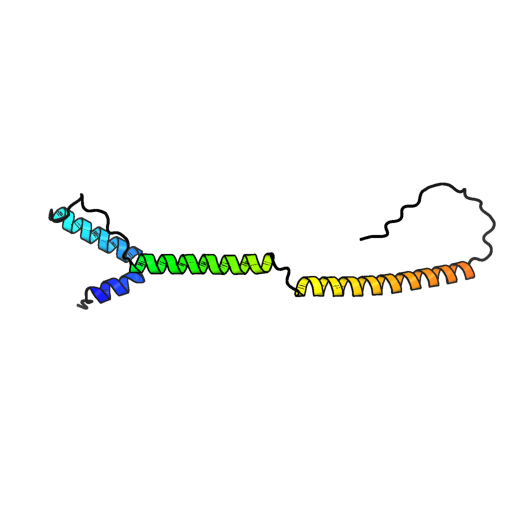 O 1
ATOM 800 N N . LEU A 1 98 ? -24.256 -2.367 35.515 1.00 98.31 98 LEU A N 1
ATOM 801 C CA . LEU A 1 98 ? -25.601 -2.004 35.966 1.00 98.31 98 LEU A CA 1
ATOM 802 C C . LEU A 1 98 ? -26.096 -2.924 37.087 1.00 98.31 98 LEU A C 1
ATOM 804 O O . LEU A 1 98 ? -26.488 -2.426 38.135 1.00 98.31 98 LEU A O 1
ATOM 808 N N . ARG A 1 99 ? -25.968 -4.253 36.940 1.00 98.19 99 ARG A N 1
ATOM 809 C CA . ARG A 1 99 ? -26.315 -5.193 38.026 1.00 98.19 99 ARG A CA 1
ATOM 810 C C . ARG A 1 99 ? -25.518 -4.941 39.305 1.00 98.19 99 ARG A C 1
ATOM 812 O O . ARG A 1 99 ? -26.023 -5.142 40.405 1.00 98.19 99 ARG A O 1
ATOM 819 N N . ARG A 1 100 ? -24.247 -4.550 39.180 1.00 98.19 100 ARG A N 1
ATOM 820 C CA . ARG A 1 100 ? -23.400 -4.268 40.343 1.00 98.19 100 ARG A CA 1
ATOM 821 C C . ARG A 1 100 ? -23.798 -2.963 41.028 1.00 98.19 100 ARG A C 1
ATOM 823 O O . ARG A 1 100 ? -23.783 -2.927 42.253 1.00 98.19 100 ARG A O 1
ATOM 830 N N . ILE A 1 101 ? -24.156 -1.936 40.260 1.00 97.44 101 ILE A N 1
ATOM 831 C CA . ILE A 1 101 ? -24.705 -0.677 40.777 1.00 97.44 101 ILE A CA 1
ATOM 832 C C . ILE A 1 101 ? -26.006 -0.963 41.530 1.00 97.44 101 ILE A C 1
ATOM 834 O O . ILE A 1 101 ? -26.078 -0.668 42.715 1.00 97.44 101 ILE A O 1
ATOM 838 N N . GLU A 1 102 ? -26.951 -1.663 40.905 1.00 97.19 102 GLU A N 1
ATOM 839 C CA . GLU A 1 102 ? -28.237 -2.039 41.511 1.00 97.19 102 GLU A CA 1
ATOM 840 C C . GLU A 1 102 ? -28.058 -2.833 42.819 1.00 97.19 102 GLU A C 1
ATOM 842 O O . GLU A 1 102 ? -28.720 -2.580 43.831 1.00 97.19 102 GLU A O 1
ATOM 847 N N . PHE A 1 103 ? -27.110 -3.777 42.840 1.00 96.75 103 PHE A N 1
ATOM 848 C CA . PHE A 1 103 ? -26.768 -4.509 44.057 1.00 96.75 103 PHE A CA 1
ATOM 849 C C . PHE A 1 103 ? -26.239 -3.579 45.154 1.00 96.75 103 PHE A C 1
ATOM 851 O O . PHE A 1 103 ? -26.651 -3.704 46.307 1.00 96.75 103 PHE A O 1
ATOM 858 N N . LEU A 1 104 ? -25.332 -2.657 44.820 1.00 96.38 104 LEU A N 1
ATOM 859 C CA . LEU A 1 104 ? -24.767 -1.708 45.781 1.00 96.38 104 LEU A CA 1
ATOM 860 C C . LEU A 1 104 ? -25.815 -0.714 46.287 1.00 96.38 104 LEU A C 1
ATOM 862 O O . LEU A 1 104 ? -25.837 -0.444 47.483 1.00 96.38 104 LEU A O 1
ATOM 866 N N . GLU A 1 105 ? -26.714 -0.236 45.430 1.00 93.19 105 GLU A N 1
ATOM 867 C CA . GLU A 1 105 ? -27.852 0.609 45.811 1.00 93.19 105 GLU A CA 1
ATOM 868 C C . GLU A 1 105 ? -28.781 -0.127 46.785 1.00 93.19 105 GLU A C 1
ATOM 870 O O . GLU A 1 105 ? -29.156 0.412 47.826 1.00 93.19 105 GLU A O 1
ATOM 875 N N . SER A 1 106 ? -29.066 -1.406 46.523 1.00 93.38 106 SER A N 1
ATOM 876 C CA . SER A 1 106 ? -29.868 -2.258 47.412 1.00 93.38 106 SER A CA 1
ATOM 877 C C . SER A 1 106 ? -29.179 -2.550 48.751 1.00 93.38 106 SER A C 1
ATOM 879 O O . SER A 1 106 ? -29.835 -2.726 49.778 1.00 93.38 106 SER A O 1
ATOM 881 N N . GLN A 1 107 ? -27.849 -2.666 48.766 1.00 91.88 107 GLN A N 1
ATOM 882 C CA . GLN A 1 107 ? -27.071 -2.790 50.004 1.00 91.88 107 GLN A CA 1
ATOM 883 C C . GLN A 1 107 ? -27.083 -1.471 50.778 1.00 91.88 107 GLN A C 1
ATOM 885 O O . GLN A 1 107 ? -27.392 -1.471 51.964 1.00 91.88 107 GLN A O 1
ATOM 890 N N . LEU A 1 108 ? -26.813 -0.348 50.111 1.00 88.19 108 LEU A N 1
ATOM 891 C CA . LEU A 1 108 ? -26.817 0.977 50.722 1.00 88.19 108 LEU A CA 1
ATOM 892 C C . LEU A 1 108 ? -28.170 1.286 51.365 1.00 88.19 108 LEU A C 1
ATOM 894 O O . LEU A 1 108 ? -28.194 1.697 52.515 1.00 88.19 108 LEU A O 1
ATOM 898 N N . ASN A 1 109 ? -29.279 1.012 50.676 1.00 88.19 109 ASN A N 1
ATOM 899 C CA . ASN A 1 109 ? -30.626 1.209 51.216 1.00 88.19 109 ASN A CA 1
ATOM 900 C C . ASN A 1 109 ? -30.879 0.355 52.477 1.00 88.19 109 ASN A C 1
ATOM 902 O O . ASN A 1 109 ? -31.483 0.809 53.439 1.00 88.19 109 ASN A O 1
ATOM 906 N N . ARG A 1 110 ? -30.333 -0.868 52.532 1.00 81.44 110 ARG A N 1
ATOM 907 C CA . ARG A 1 110 ? -30.405 -1.714 53.738 1.00 81.44 110 ARG A CA 1
ATOM 908 C C . ARG A 1 110 ? -29.572 -1.194 54.909 1.00 81.44 110 ARG A C 1
ATOM 910 O O . ARG A 1 110 ? -29.920 -1.465 56.054 1.00 81.44 110 ARG A O 1
ATOM 917 N N . TYR A 1 111 ? -28.473 -0.493 54.632 1.00 73.81 111 TYR A N 1
ATOM 918 C CA . TYR A 1 111 ? -27.591 0.092 55.647 1.00 73.81 111 TYR A CA 1
ATOM 919 C C . TYR A 1 111 ? -27.888 1.563 55.954 1.00 73.81 111 TYR A C 1
ATOM 921 O O . TYR A 1 111 ? -27.295 2.101 56.890 1.00 73.81 111 TYR A O 1
ATOM 929 N N . GLN A 1 112 ? -28.800 2.210 55.221 1.00 62.78 112 GLN A N 1
ATOM 930 C CA . GLN A 1 112 ? -29.397 3.478 55.627 1.00 62.78 112 GLN A CA 1
ATOM 931 C C . GLN A 1 112 ? -30.227 3.224 56.895 1.00 62.78 112 GLN A C 1
ATOM 933 O O . GLN A 1 112 ? -31.436 3.016 56.870 1.00 62.78 112 GLN A O 1
ATOM 938 N N . LEU A 1 113 ? -29.531 3.224 58.037 1.00 57.69 113 LEU A N 1
ATOM 939 C CA . LEU A 1 113 ? -30.081 3.624 59.327 1.00 57.69 113 LEU A CA 1
ATOM 940 C C . LEU A 1 113 ? -30.866 4.923 59.108 1.00 57.69 113 LEU A C 1
ATOM 942 O O . LEU A 1 113 ? -30.402 5.740 58.311 1.00 57.69 113 LEU A O 1
ATOM 946 N N . PRO A 1 114 ? -32.011 5.129 59.784 1.00 49.81 114 PRO A N 1
ATOM 947 C CA . PRO A 1 114 ? -32.876 6.279 59.557 1.00 49.81 114 PRO A CA 1
ATOM 948 C C . PRO A 1 114 ? -32.071 7.566 59.749 1.00 49.81 114 PRO A C 1
ATOM 950 O O . PRO A 1 114 ? -31.827 8.017 60.868 1.00 49.81 114 PRO A O 1
ATOM 953 N N . SER A 1 115 ? -31.595 8.132 58.645 1.00 51.03 115 SER A N 1
ATOM 954 C CA . SER A 1 115 ? -30.996 9.448 58.618 1.00 51.03 115 SER A CA 1
ATOM 955 C C . SER A 1 115 ? -32.151 10.412 58.788 1.00 51.03 115 SER A C 1
ATOM 957 O O . SER A 1 115 ? -32.951 10.576 57.868 1.00 51.03 115 SER A O 1
ATOM 959 N N . ASN A 1 116 ? -32.234 10.960 60.004 1.00 50.44 116 ASN A N 1
ATOM 960 C CA . ASN A 1 116 ? -33.051 12.106 60.378 1.00 50.44 116 ASN A CA 1
ATOM 961 C C . ASN A 1 116 ? -33.288 13.024 59.182 1.00 50.44 116 ASN A C 1
ATOM 963 O O . ASN A 1 116 ? -32.340 13.447 58.516 1.00 50.44 116 ASN A O 1
ATOM 967 N N . ASP A 1 117 ? -34.563 13.324 58.970 1.00 54.56 117 ASP A N 1
ATOM 968 C CA . ASP A 1 117 ? -35.078 14.192 57.929 1.00 54.56 117 ASP A CA 1
ATOM 969 C C . ASP A 1 117 ? -34.252 15.481 57.816 1.00 54.56 117 ASP A C 1
ATOM 971 O O . ASP A 1 117 ? -34.301 16.356 58.682 1.00 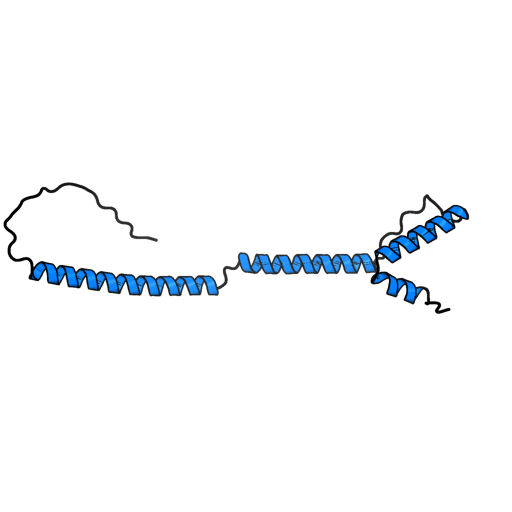54.56 117 ASP A O 1
ATOM 975 N N . VAL A 1 118 ? -33.518 15.628 56.713 1.00 55.19 118 VAL A N 1
ATOM 976 C CA . VAL A 1 118 ? -33.124 16.950 56.223 1.00 55.19 118 VAL A CA 1
ATOM 977 C C . VAL A 1 118 ? -33.815 17.140 54.879 1.00 55.19 118 VAL A C 1
ATOM 979 O O . VAL A 1 118 ? -33.424 16.517 53.888 1.00 55.19 118 VAL A O 1
ATOM 982 N N . PRO A 1 119 ? -34.871 17.969 54.821 1.00 53.75 119 PRO A N 1
ATOM 983 C CA . PRO A 1 119 ? -35.583 18.213 53.587 1.00 53.75 119 PRO A CA 1
ATOM 984 C C . PRO A 1 119 ? -34.729 19.148 52.736 1.00 53.75 119 PRO A C 1
ATOM 986 O O . PRO A 1 119 ? -34.688 20.353 52.972 1.00 53.75 119 PRO A O 1
ATOM 989 N N . THR A 1 120 ? -34.066 18.606 51.716 1.00 49.69 120 THR A N 1
ATOM 990 C CA . THR A 1 120 ? -33.467 19.438 50.665 1.00 49.69 120 THR A CA 1
ATOM 991 C C . THR A 1 120 ? -34.208 19.224 49.357 1.00 49.69 120 THR A C 1
ATOM 993 O O . THR A 1 120 ? -33.843 18.412 48.519 1.00 49.69 120 THR A O 1
ATOM 996 N N . ASN A 1 121 ? -35.323 19.950 49.286 1.00 39.91 121 ASN A N 1
ATOM 997 C CA . ASN A 1 121 ? -35.857 20.670 48.136 1.00 39.91 121 ASN A CA 1
ATOM 998 C C . ASN A 1 121 ? -35.737 19.995 46.755 1.00 39.91 121 ASN A C 1
ATOM 1000 O O . ASN A 1 121 ? -34.688 20.020 46.114 1.00 39.91 121 ASN A O 1
ATOM 1004 N N . SER A 1 122 ? -36.885 19.514 46.265 1.00 50.44 122 SER A N 1
ATOM 1005 C CA . SER A 1 122 ? -37.164 19.374 44.833 1.00 50.44 122 SER A CA 1
ATOM 1006 C C . SER A 1 122 ? -36.747 20.640 44.098 1.00 50.44 122 SER A C 1
ATOM 1008 O O . SER A 1 122 ? -37.294 21.696 44.390 1.00 50.44 122 SER A O 1
ATOM 1010 N N . ASN A 1 123 ? -35.825 20.539 43.142 1.00 44.53 123 ASN A N 1
ATOM 1011 C CA . ASN A 1 123 ? -35.933 21.184 41.832 1.00 44.53 123 ASN A CA 1
ATOM 1012 C C . ASN A 1 123 ? -34.687 20.920 40.978 1.00 44.53 123 ASN A C 1
ATOM 1014 O O . ASN A 1 123 ? -33.566 20.958 41.473 1.00 44.53 123 ASN A O 1
ATOM 1018 N N . ALA A 1 124 ? -34.953 20.788 39.676 1.00 39.28 124 ALA A N 1
ATOM 1019 C CA . ALA A 1 124 ? -34.042 20.709 38.533 1.00 39.28 124 ALA A CA 1
ATO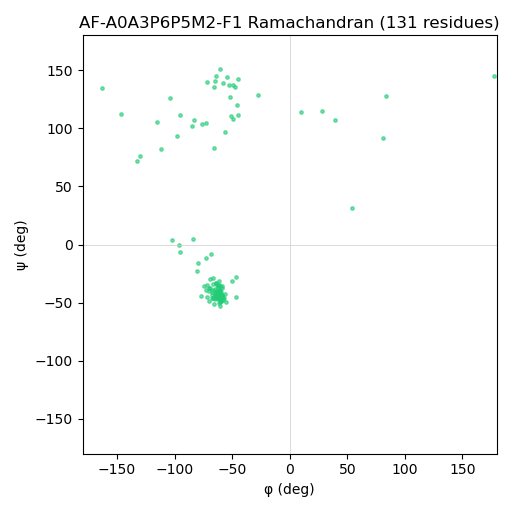M 1020 C C . 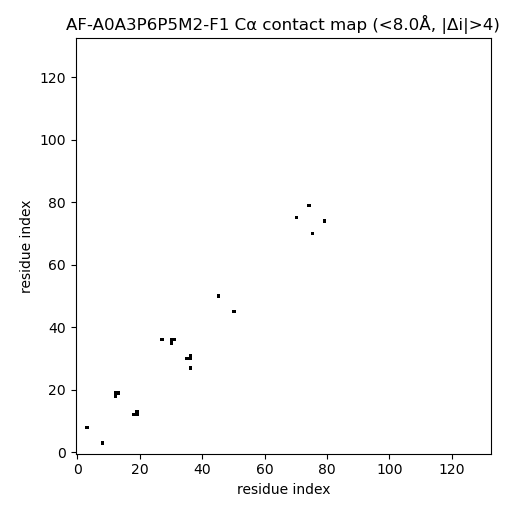ALA A 1 124 ? -33.455 19.318 38.216 1.00 39.28 124 ALA A C 1
ATOM 1022 O O . ALA A 1 124 ? -32.861 18.680 39.067 1.00 39.28 124 ALA A O 1
ATOM 1023 N N . VAL A 1 125 ? -33.529 18.784 36.997 1.00 45.41 125 VAL A N 1
ATOM 1024 C CA . VAL A 1 125 ? -34.042 19.281 35.715 1.00 45.41 125 VAL A CA 1
ATOM 1025 C C . VAL A 1 125 ? -34.232 18.044 34.820 1.00 45.41 125 VAL A C 1
ATOM 1027 O O . VAL A 1 125 ? -33.389 17.155 34.805 1.00 45.41 125 VAL A O 1
ATOM 1030 N N . GLN A 1 126 ? -35.384 18.013 34.149 1.00 42.72 126 GLN A N 1
ATOM 1031 C CA . GLN A 1 126 ? -35.718 17.368 32.873 1.00 42.72 126 GLN A CA 1
ATOM 1032 C C . GLN A 1 126 ? -34.943 16.113 32.440 1.00 42.72 126 GLN A C 1
ATOM 1034 O O . GLN A 1 126 ? -33.786 16.150 32.034 1.00 42.72 126 GLN A O 1
ATOM 1039 N N . SER A 1 127 ? -35.704 15.021 32.387 1.00 47.09 127 SER A N 1
ATOM 1040 C CA . SER A 1 127 ? -35.958 14.245 31.172 1.00 47.09 127 SER A CA 1
ATOM 1041 C C . SER A 1 127 ? -35.105 14.633 29.959 1.00 47.09 127 SER A C 1
ATOM 1043 O O . SER A 1 127 ? -35.319 15.682 29.356 1.00 47.09 127 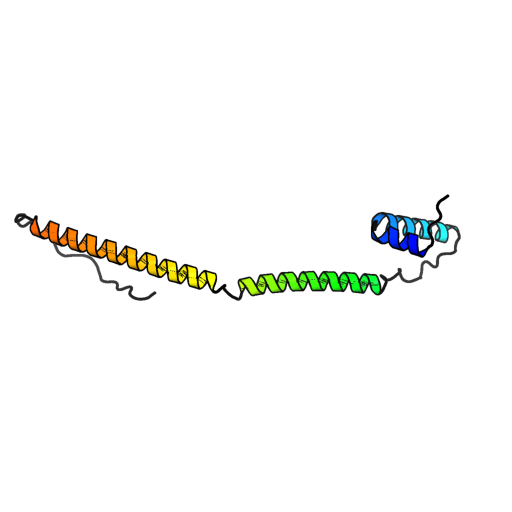SER A O 1
ATOM 1045 N N . ASN A 1 128 ? -34.237 13.726 29.525 1.00 42.19 128 ASN A N 1
ATOM 1046 C CA . ASN A 1 128 ? -34.179 13.437 28.103 1.00 42.19 128 ASN A CA 1
ATOM 1047 C C . ASN A 1 128 ? -33.828 11.970 27.888 1.00 42.19 128 ASN A C 1
ATOM 1049 O O . ASN A 1 128 ? -32.737 11.498 28.207 1.00 42.19 128 ASN A O 1
ATOM 1053 N N . GLU A 1 129 ? -34.825 11.271 27.362 1.00 50.53 129 GLU A N 1
ATOM 1054 C CA . GLU A 1 129 ? -34.670 10.043 26.614 1.00 50.53 129 GLU A CA 1
ATOM 1055 C C . GLU A 1 129 ? -33.638 10.270 25.506 1.00 50.53 129 GLU A C 1
ATOM 1057 O O . GLU A 1 129 ? -33.771 11.187 24.702 1.00 50.53 129 GLU A O 1
ATOM 1062 N N . LEU A 1 130 ? -32.624 9.414 25.455 1.00 45.44 130 LEU A N 1
ATOM 1063 C CA . LEU A 1 130 ? -31.979 9.036 24.203 1.00 45.44 130 LEU A CA 1
ATOM 1064 C C . LEU A 1 130 ? -31.857 7.513 24.209 1.00 45.44 130 LEU A C 1
ATOM 1066 O O . LEU A 1 130 ? -30.799 6.924 24.433 1.00 45.44 130 LEU A O 1
ATOM 1070 N N . SER A 1 131 ? -33.019 6.883 24.044 1.00 47.25 131 SER A N 1
ATOM 1071 C CA . SER A 1 131 ? -33.144 5.688 23.219 1.00 47.25 131 SER A CA 1
ATOM 1072 C C . SER A 1 131 ? -32.827 6.056 21.768 1.00 47.25 131 SER A C 1
ATOM 1074 O O . SER A 1 131 ? -33.213 7.131 21.325 1.00 47.25 131 SER A O 1
ATOM 1076 N N . GLU A 1 132 ? -32.202 5.120 21.056 1.00 49.72 132 GLU A N 1
ATOM 1077 C CA . GLU A 1 132 ? -31.821 5.180 19.635 1.00 49.72 132 GLU A CA 1
ATOM 1078 C C . GLU A 1 132 ? -30.529 5.958 19.342 1.00 49.72 132 GLU A C 1
ATOM 1080 O O . GLU A 1 132 ? -30.520 7.169 19.146 1.00 49.72 132 GLU A O 1
ATOM 1085 N N . ILE A 1 133 ? -29.408 5.228 19.325 1.00 40.66 133 ILE A N 1
ATOM 1086 C CA . ILE A 1 133 ? -28.659 4.808 18.119 1.00 40.66 133 ILE A CA 1
ATOM 1087 C C . ILE A 1 133 ? -27.719 3.663 18.522 1.00 40.66 133 ILE A C 1
ATOM 1089 O O . ILE A 1 133 ? -27.125 3.736 19.624 1.00 40.66 133 ILE A O 1
#

Secondary structure (DSSP, 8-state):
-----HHHHHHHTTS-HHHHHHHHHHHHHHHHHTT---TTSPP-PPPHHHHHHHHHHHHHHHHHHHHHHHHHHS--HHHHHHHHHHHHHHHHHHHHHHHHHHHHHHHHHHH----------------------

Sequence (133 aa):
MFVLNKNDLWSALKEYPDARKLLIAKGREILRKDNLLDENAPEEQMSAEEIAENLQNSLRNVQIRFEGVKRINNPSDDHFYRMARFVAEFTSTKSKLLRRIEFLESQLNRYQLPSNDVPTNSNAVQSNELSEI

Foldseek 3Di:
DDDDDPVRVVVVCVVPVPVVVVVVVVVQVVCVVVVNDDPPDPPDDDPPVRVVVVVVVVVVVVVVVVVVVVCVVPVPVVVVVVVVVVVVVVVVVVVVVVVVVVVVVVVVVVVPDPDPDDDDDDDDDDDDDDDDD

Mean predicted aligned error: 17.88 Å

InterPro domains:
  IPR032406 Cyclic nucleotide-gated channel, C-terminal leucine zipper domain [PF16526] (23-67)
  IPR050866 Cyclic nucleotide-gated cation channel [PTHR45638] (1-112)

pLDDT: mean 79.81, std 16.94, range [39.28, 98.62]